Protein AF-A0A7J0D5V8-F1 (afdb_monomer_lite)

Sequence (135 aa):
MSERPVTPGGPWVNAGAFEVRTLMADPIGTIRVRPVSSDVPRRFKDCDGDTWSEYEPGMLRLTECAGDRNQYTGIEDSIEDVQADHGPLTEIRPDVDVRALLADVLEELAEKSWDARSLYDLFRDKARELREESA

pLDDT: mean 78.61, std 13.28, range [45.94, 97.56]

Radius of gyration: 20.03 Å; chains: 1; bounding box: 49×35×50 Å

Organism: Streptomyces microflavus (NCBI:txid1919)

Structure (mmCIF, N/CA/C/O backbone):
data_AF-A0A7J0D5V8-F1
#
_entry.id   AF-A0A7J0D5V8-F1
#
loop_
_atom_site.group_PDB
_atom_site.id
_atom_site.type_symbol
_atom_site.label_atom_id
_atom_site.label_alt_id
_atom_site.label_comp_id
_atom_site.label_asym_id
_atom_site.label_entity_id
_atom_site.label_seq_id
_atom_site.pdbx_PDB_ins_code
_atom_site.Cartn_x
_atom_site.Cartn_y
_atom_site.Cartn_z
_atom_site.occupancy
_atom_site.B_iso_or_equiv
_atom_site.auth_seq_id
_atom_site.auth_comp_id
_atom_site.auth_asym_id
_atom_site.auth_atom_id
_atom_site.pdbx_PDB_model_num
ATOM 1 N N . MET A 1 1 ? -14.516 20.237 14.272 1.00 48.03 1 MET A N 1
ATOM 2 C CA . MET A 1 1 ? -14.170 19.503 13.038 1.00 48.03 1 MET A CA 1
ATOM 3 C C . MET A 1 1 ? -15.294 19.731 12.044 1.00 48.03 1 MET A C 1
ATOM 5 O O . MET A 1 1 ? -16.442 19.685 12.458 1.00 48.03 1 MET A O 1
ATOM 9 N N . SER A 1 2 ? -14.987 20.100 10.800 1.00 45.94 2 SER A N 1
ATOM 10 C CA . SER A 1 2 ? -16.009 20.343 9.774 1.00 45.94 2 SER A CA 1
ATOM 11 C C . SER A 1 2 ? -16.368 19.005 9.135 1.00 45.94 2 SER A C 1
ATOM 13 O O . SER A 1 2 ? -15.508 18.367 8.535 1.00 45.94 2 SER A O 1
ATOM 15 N N . GLU A 1 3 ? -17.610 18.564 9.315 1.00 51.16 3 GLU A N 1
ATOM 16 C CA . GLU A 1 3 ? -18.129 17.344 8.700 1.00 51.16 3 GLU A CA 1
ATOM 17 C C . GLU A 1 3 ? -18.209 17.554 7.184 1.00 51.16 3 GLU A C 1
ATOM 19 O O . GLU A 1 3 ? -19.005 18.359 6.695 1.00 51.16 3 GLU A O 1
ATOM 24 N N . ARG A 1 4 ? -17.338 16.876 6.427 1.00 62.69 4 ARG A N 1
ATOM 25 C CA . ARG A 1 4 ? -17.416 16.857 4.964 1.00 62.69 4 ARG A CA 1
ATOM 26 C C . ARG A 1 4 ? -18.217 15.630 4.526 1.00 62.69 4 ARG A C 1
ATOM 28 O O . ARG A 1 4 ? -17.834 14.517 4.883 1.00 62.69 4 ARG A O 1
ATOM 35 N N . PRO A 1 5 ? -19.301 15.801 3.754 1.00 66.88 5 PRO A N 1
ATOM 36 C CA . PRO A 1 5 ? -20.069 14.672 3.251 1.00 66.88 5 PRO A CA 1
ATOM 37 C C . PRO A 1 5 ? -19.240 13.866 2.241 1.00 66.88 5 PRO A C 1
ATOM 39 O O . PRO A 1 5 ? -18.632 14.432 1.332 1.00 66.88 5 PRO A O 1
ATOM 42 N N . VAL A 1 6 ? -19.231 12.540 2.392 1.00 62.91 6 VAL A N 1
ATOM 43 C CA . VAL A 1 6 ? -18.618 11.614 1.428 1.00 62.91 6 VAL A CA 1
ATOM 44 C C . VAL A 1 6 ? -19.578 11.443 0.251 1.00 62.91 6 VAL A C 1
ATOM 46 O O . VAL A 1 6 ? -20.696 10.960 0.428 1.00 62.91 6 VAL A O 1
ATOM 49 N N . THR A 1 7 ? -19.166 11.845 -0.950 1.00 70.94 7 THR A N 1
ATOM 50 C CA . THR A 1 7 ? -19.984 11.721 -2.165 1.00 70.94 7 THR A CA 1
ATOM 51 C C . THR A 1 7 ? -19.653 10.437 -2.941 1.00 70.94 7 THR A C 1
ATOM 53 O O . THR A 1 7 ? -18.477 10.085 -3.038 1.00 70.94 7 THR A O 1
ATOM 56 N N . PRO A 1 8 ? -20.651 9.729 -3.514 1.00 72.38 8 PRO A N 1
ATOM 57 C CA . PRO A 1 8 ? -20.440 8.575 -4.399 1.00 72.38 8 PRO A CA 1
ATOM 58 C C . PRO A 1 8 ? -19.461 8.868 -5.537 1.00 72.38 8 PRO A C 1
ATOM 60 O O . PRO A 1 8 ? -19.683 9.786 -6.322 1.00 72.38 8 PRO A O 1
ATOM 63 N N . GLY A 1 9 ? -18.370 8.100 -5.625 1.00 67.88 9 GLY A N 1
ATOM 64 C CA . GLY A 1 9 ? -17.306 8.330 -6.610 1.00 67.88 9 GLY A CA 1
ATOM 65 C C . GLY A 1 9 ? -16.507 9.617 -6.388 1.00 67.88 9 GLY A C 1
ATOM 66 O O . GLY A 1 9 ? -15.747 10.020 -7.265 1.00 67.88 9 GLY A O 1
ATOM 67 N N . GLY A 1 10 ? -16.702 10.269 -5.244 1.00 74.19 10 GLY A N 1
ATOM 68 C CA . GLY A 1 10 ? -16.066 11.520 -4.881 1.00 74.19 10 GLY A CA 1
ATOM 69 C C . GLY A 1 10 ? -14.602 11.371 -4.463 1.00 74.19 10 GLY A C 1
ATOM 70 O O . GLY A 1 10 ? -14.053 10.263 -4.412 1.00 74.19 10 GLY A O 1
ATOM 71 N N . PRO A 1 11 ? -13.950 12.504 -4.155 1.00 75.62 11 PRO A N 1
ATOM 72 C CA . PRO A 1 11 ? -12.590 12.503 -3.640 1.00 75.62 11 PRO A CA 1
ATOM 73 C C . PRO A 1 11 ? -12.514 11.783 -2.287 1.00 75.62 11 PRO A C 1
ATOM 75 O O . PRO A 1 11 ? -13.506 11.652 -1.569 1.00 75.62 11 PRO A O 1
ATOM 78 N N . TRP A 1 12 ? -11.311 11.340 -1.930 1.00 76.38 12 TRP A N 1
ATOM 79 C CA . TRP A 1 12 ? -11.021 10.828 -0.595 1.00 76.38 12 TRP A CA 1
ATOM 80 C C . TRP A 1 12 ? -11.319 11.895 0.469 1.00 76.38 12 TRP A C 1
ATOM 82 O O . TRP A 1 12 ? -10.932 13.056 0.330 1.00 76.38 12 TRP A O 1
ATOM 92 N N . VAL A 1 13 ? -12.026 11.499 1.526 1.00 78.19 13 VAL A N 1
ATOM 93 C CA . VAL A 1 13 ? -12.380 12.353 2.662 1.00 78.19 13 VAL A CA 1
ATOM 94 C C . VAL A 1 13 ? -11.592 11.900 3.879 1.00 78.19 13 VAL A C 1
ATOM 96 O O . VAL A 1 13 ? -11.645 10.733 4.255 1.00 78.19 13 VAL A O 1
ATOM 99 N N . ASN A 1 14 ? -10.872 12.826 4.505 1.00 75.88 14 ASN A N 1
ATOM 100 C CA . ASN A 1 14 ? -10.125 12.566 5.729 1.00 75.88 14 ASN A CA 1
ATOM 101 C C . ASN A 1 14 ? -11.083 12.328 6.914 1.00 75.88 14 ASN A C 1
ATOM 103 O O . ASN A 1 14 ? -11.943 13.161 7.205 1.00 75.88 14 ASN A O 1
ATOM 107 N N . ALA A 1 15 ? -10.910 11.191 7.583 1.00 74.56 15 ALA A N 1
ATOM 108 C CA . ALA A 1 15 ? -11.647 10.723 8.752 1.00 74.56 15 ALA A CA 1
ATOM 109 C C . ALA A 1 15 ? -10.684 10.400 9.917 1.00 74.56 15 ALA A C 1
ATOM 111 O O . ALA A 1 15 ? -10.841 9.401 10.618 1.00 74.56 15 ALA A O 1
ATOM 112 N N . GLY A 1 16 ? -9.658 11.233 10.118 1.00 73.56 16 GLY A N 1
ATOM 113 C CA . GLY A 1 16 ? -8.683 11.083 11.201 1.00 73.56 16 GLY A CA 1
ATOM 114 C C . GLY A 1 16 ? -7.439 10.3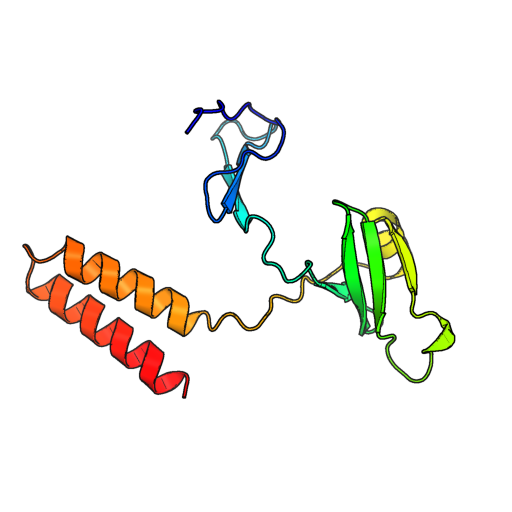21 10.757 1.00 73.56 16 GLY A C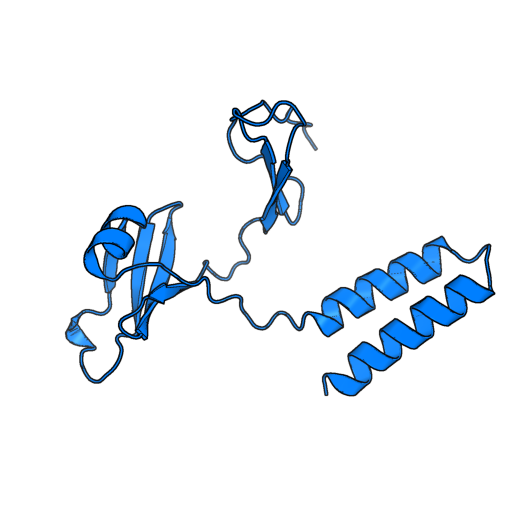 1
ATOM 115 O O . GLY A 1 16 ? -6.636 10.858 10.008 1.00 73.56 16 GLY A O 1
ATOM 116 N N . ALA A 1 17 ? -7.262 9.082 11.223 1.00 62.91 17 ALA A N 1
ATOM 117 C CA . ALA A 1 17 ? -6.143 8.223 10.809 1.00 62.91 17 ALA A CA 1
ATOM 118 C C . ALA A 1 17 ? -6.363 7.565 9.434 1.00 62.91 17 ALA A C 1
ATOM 120 O O . ALA A 1 17 ? -5.474 6.897 8.912 1.00 62.91 17 ALA A O 1
ATOM 121 N N . PHE A 1 18 ? -7.547 7.745 8.841 1.00 70.00 18 PHE A N 1
ATOM 122 C CA . PHE A 1 18 ? -7.939 7.125 7.579 1.00 70.00 18 PHE A CA 1
ATOM 123 C C . PHE A 1 18 ? -8.606 8.121 6.635 1.00 70.00 18 PHE A C 1
ATOM 125 O O . PHE A 1 18 ? -9.302 9.032 7.071 1.00 70.00 18 PHE A O 1
ATOM 132 N N . GLU A 1 19 ? -8.402 7.950 5.338 1.00 76.62 19 GLU A N 1
ATOM 133 C CA . GLU A 1 19 ? -9.215 8.556 4.301 1.00 76.62 19 GLU A CA 1
ATOM 134 C C . GLU A 1 19 ? -10.218 7.537 3.776 1.00 76.62 19 GLU A C 1
ATOM 136 O O . GLU A 1 19 ? -9.903 6.357 3.600 1.00 76.62 19 GLU A O 1
ATOM 141 N N . VAL A 1 20 ? -11.428 8.004 3.484 1.00 81.50 20 VAL A N 1
ATOM 142 C CA . VAL A 1 20 ? -12.522 7.175 2.983 1.00 81.50 20 VAL A CA 1
ATOM 143 C C . VAL A 1 20 ? -13.067 7.709 1.665 1.00 81.50 20 VAL A C 1
ATOM 145 O O . VAL A 1 20 ? -13.162 8.918 1.465 1.00 81.50 20 VAL A O 1
ATOM 148 N N . ARG A 1 21 ? -13.445 6.814 0.751 1.00 81.12 21 ARG A N 1
ATOM 149 C CA . ARG A 1 21 ? -14.230 7.163 -0.444 1.00 81.12 21 ARG A CA 1
ATOM 150 C C . ARG A 1 21 ? -15.230 6.068 -0.774 1.00 81.12 21 ARG A C 1
ATOM 152 O O . ARG A 1 21 ? -14.986 4.899 -0.488 1.00 81.12 21 ARG A O 1
ATOM 159 N N . THR A 1 22 ? -16.313 6.422 -1.447 1.00 78.81 22 THR A N 1
ATOM 160 C CA . THR A 1 22 ? -17.298 5.466 -1.968 1.00 78.81 22 THR A CA 1
ATOM 161 C C . THR A 1 22 ? -17.067 5.218 -3.456 1.00 78.81 22 THR A C 1
ATOM 163 O O . THR A 1 22 ? -16.702 6.124 -4.208 1.00 78.81 22 THR A O 1
ATOM 166 N N . LEU A 1 23 ? -17.250 3.976 -3.904 1.00 70.25 23 LEU A N 1
ATOM 167 C CA . LEU A 1 23 ? -17.157 3.638 -5.325 1.00 70.25 23 LEU A CA 1
ATOM 168 C C . LEU A 1 23 ? -18.441 4.024 -6.061 1.00 70.25 23 LEU A C 1
ATOM 170 O O . LEU A 1 23 ? -19.531 3.664 -5.636 1.00 70.25 23 LEU A O 1
ATOM 174 N N . MET A 1 24 ? -18.304 4.713 -7.197 1.00 59.44 24 MET A N 1
ATOM 175 C CA . MET A 1 24 ? -19.455 5.154 -7.997 1.00 59.44 24 MET A CA 1
ATOM 176 C C . MET A 1 24 ? -20.246 3.982 -8.608 1.00 59.44 24 MET A C 1
ATOM 178 O O . MET A 1 24 ? -21.439 4.105 -8.850 1.00 59.44 24 MET A O 1
ATOM 182 N N . ALA A 1 25 ? -19.577 2.853 -8.864 1.00 62.69 25 ALA A N 1
ATOM 183 C CA . ALA A 1 25 ? -20.137 1.708 -9.585 1.00 62.69 25 ALA A CA 1
ATOM 184 C C . ALA A 1 25 ? -20.827 0.665 -8.689 1.00 62.69 25 ALA A C 1
ATOM 186 O O . ALA A 1 25 ? -21.321 -0.333 -9.208 1.00 62.69 25 ALA A O 1
ATOM 187 N N . ASP A 1 26 ? -20.846 0.862 -7.367 1.00 61.09 26 ASP A N 1
ATOM 188 C CA . ASP A 1 26 ? -21.408 -0.119 -6.443 1.00 61.09 26 ASP A CA 1
ATOM 189 C C . ASP A 1 26 ? -22.705 0.394 -5.789 1.00 61.09 26 ASP A C 1
ATOM 191 O O . ASP A 1 26 ? -22.645 1.288 -4.938 1.00 61.09 26 ASP A O 1
ATOM 195 N N . PRO A 1 27 ? -23.878 -0.170 -6.138 1.00 55.44 27 PRO A N 1
ATOM 196 C CA . PRO A 1 27 ? -25.160 0.229 -5.561 1.00 55.44 27 PRO A CA 1
ATOM 197 C C . PRO A 1 27 ? -25.300 -0.123 -4.070 1.00 55.44 27 PRO A C 1
ATOM 199 O O . PRO A 1 27 ? -26.228 0.361 -3.426 1.00 55.44 27 PRO A O 1
ATOM 202 N N . ILE A 1 28 ? -24.400 -0.942 -3.514 1.00 59.91 28 ILE A N 1
ATOM 203 C CA . ILE A 1 28 ? -24.387 -1.333 -2.096 1.00 59.91 28 ILE A CA 1
ATOM 204 C C . ILE A 1 28 ? -23.606 -0.310 -1.248 1.00 59.91 28 ILE A C 1
ATOM 206 O O . ILE A 1 28 ? -23.778 -0.247 -0.032 1.00 59.91 28 ILE A O 1
ATOM 210 N N . GLY A 1 29 ? -22.798 0.549 -1.884 1.00 62.50 29 GLY A N 1
ATOM 211 C CA . GLY A 1 29 ? -22.059 1.607 -1.199 1.00 62.50 29 GLY A CA 1
ATOM 212 C C . GLY A 1 29 ? -20.735 1.149 -0.590 1.00 62.50 29 GLY A C 1
ATOM 213 O O . GLY A 1 29 ? -20.392 1.593 0.504 1.00 62.50 29 GLY A O 1
ATOM 214 N N . THR A 1 30 ? -19.966 0.294 -1.277 1.00 75.25 30 THR A N 1
ATOM 215 C CA . THR A 1 30 ? -18.629 -0.102 -0.802 1.00 75.25 30 THR A CA 1
ATOM 216 C C . THR A 1 30 ? -17.756 1.120 -0.506 1.00 75.25 30 THR A C 1
ATOM 218 O O . THR A 1 30 ? -17.443 1.933 -1.387 1.00 75.25 30 THR A O 1
ATOM 221 N N . ILE A 1 31 ? -17.335 1.209 0.756 1.00 74.06 31 ILE A N 1
ATOM 222 C CA . ILE A 1 31 ? -16.402 2.209 1.265 1.00 74.06 31 ILE A CA 1
ATOM 223 C C . ILE A 1 31 ? -14.990 1.654 1.102 1.00 74.06 31 ILE A C 1
ATOM 225 O O . ILE A 1 31 ? -14.655 0.599 1.638 1.00 74.06 31 ILE A O 1
ATOM 229 N N . ARG A 1 32 ? -14.140 2.377 0.373 1.00 74.38 32 ARG A N 1
ATOM 230 C CA . ARG A 1 32 ? -12.695 2.164 0.420 1.00 74.38 32 ARG A CA 1
ATOM 231 C C . ARG A 1 32 ? -12.121 3.003 1.544 1.00 74.38 32 ARG A C 1
ATOM 233 O O . ARG A 1 32 ? -12.453 4.179 1.658 1.00 74.38 32 ARG A O 1
ATOM 240 N N . VAL A 1 33 ? -11.246 2.386 2.324 1.00 71.31 33 VAL A N 1
ATOM 241 C CA . VAL A 1 33 ? -10.518 3.012 3.425 1.00 71.31 33 VAL A CA 1
ATOM 242 C C . VAL A 1 33 ? -9.033 2.902 3.104 1.00 71.31 33 VAL A C 1
ATOM 244 O O . VAL A 1 33 ? -8.571 1.836 2.696 1.00 71.31 33 VAL A O 1
ATOM 247 N N . ARG A 1 34 ? -8.287 3.991 3.263 1.00 65.31 34 ARG A N 1
ATOM 248 C CA . ARG A 1 34 ? -6.819 3.983 3.270 1.00 65.31 34 ARG A CA 1
ATOM 249 C C . ARG A 1 34 ? -6.323 4.775 4.476 1.00 65.31 34 ARG A C 1
ATOM 251 O O . ARG A 1 34 ? -7.062 5.637 4.932 1.00 65.31 34 ARG A O 1
ATOM 258 N N . PRO A 1 35 ? -5.129 4.524 5.020 1.00 64.75 35 PRO A N 1
ATOM 259 C CA . PRO A 1 35 ? -4.560 5.395 6.044 1.00 64.75 35 PRO A CA 1
ATOM 260 C C . PRO A 1 35 ? -4.442 6.833 5.512 1.00 64.75 35 PRO A C 1
ATOM 262 O O . PRO A 1 35 ? -4.094 7.024 4.345 1.00 64.75 35 PRO A O 1
ATOM 265 N N . VAL A 1 36 ? -4.724 7.844 6.341 1.00 62.97 36 VAL A N 1
ATOM 266 C CA . VAL A 1 36 ? -4.233 9.205 6.077 1.00 62.97 36 VAL A CA 1
ATOM 267 C C . VAL A 1 36 ? -2.735 9.082 6.187 1.00 62.97 36 VAL A C 1
ATOM 269 O O . VAL A 1 36 ? -2.274 8.763 7.277 1.00 62.97 36 VAL A O 1
ATOM 272 N N . SER A 1 37 ? -2.046 9.236 5.051 1.00 55.03 37 SER A N 1
ATOM 273 C CA . SER A 1 37 ? -0.592 9.352 4.918 1.00 55.03 37 SER A CA 1
ATOM 274 C C . SER A 1 37 ? 0.122 9.153 6.250 1.00 55.03 37 SER A C 1
ATOM 276 O O . SER A 1 37 ? 0.250 10.101 7.025 1.00 55.03 37 SER A O 1
ATOM 278 N N . SER A 1 38 ? 0.583 7.931 6.530 1.00 53.91 38 SER A N 1
ATOM 279 C CA . SER A 1 38 ? 1.683 7.814 7.479 1.00 53.91 38 SER A CA 1
ATOM 280 C C . SER A 1 38 ? 2.780 8.764 6.999 1.00 53.91 38 SER A C 1
ATOM 282 O O . SER A 1 38 ? 2.942 8.937 5.792 1.00 53.91 38 SER A O 1
ATOM 284 N N . ASP A 1 39 ? 3.576 9.344 7.894 1.00 59.97 39 ASP A N 1
ATOM 285 C CA . ASP A 1 39 ? 4.802 10.060 7.492 1.00 59.97 39 ASP A CA 1
ATOM 286 C C . ASP A 1 39 ? 5.739 9.186 6.621 1.00 59.97 39 ASP A C 1
ATOM 288 O O . ASP A 1 39 ? 6.717 9.658 6.047 1.00 59.97 39 ASP A O 1
ATOM 292 N N . VAL A 1 40 ? 5.423 7.893 6.508 1.00 66.38 40 VAL A N 1
ATOM 293 C CA . VAL A 1 40 ? 5.993 6.928 5.582 1.00 66.38 40 VAL A CA 1
ATOM 294 C C . VAL A 1 40 ? 5.195 6.917 4.263 1.00 66.38 40 VAL A C 1
ATOM 296 O O . VAL A 1 40 ? 4.022 6.526 4.270 1.00 66.38 40 VAL A O 1
ATOM 299 N N . PRO A 1 41 ? 5.813 7.292 3.128 1.00 82.38 41 PRO A N 1
ATOM 300 C CA . PRO A 1 41 ? 5.198 7.177 1.809 1.00 82.38 41 PRO A CA 1
ATOM 301 C C . PRO A 1 41 ? 4.853 5.719 1.470 1.00 82.38 41 PRO A C 1
ATOM 303 O O . PRO A 1 41 ? 5.544 4.796 1.910 1.00 82.38 41 PRO A O 1
ATOM 306 N N . ARG A 1 42 ? 3.799 5.493 0.671 1.00 88.12 42 ARG A N 1
ATOM 307 C CA . ARG A 1 42 ? 3.445 4.140 0.199 1.00 88.12 42 ARG A CA 1
ATOM 308 C C . ARG A 1 42 ? 4.583 3.586 -0.645 1.00 88.12 42 ARG A C 1
ATOM 310 O O . ARG A 1 42 ? 5.160 4.308 -1.453 1.00 88.12 42 ARG A O 1
ATOM 317 N N . ARG A 1 43 ? 4.904 2.309 -0.461 1.00 92.75 43 ARG A N 1
ATOM 318 C CA . ARG A 1 43 ? 5.977 1.631 -1.191 1.00 92.75 43 ARG A CA 1
ATOM 319 C C . ARG A 1 43 ? 5.407 0.467 -1.978 1.00 92.75 43 ARG A C 1
ATOM 321 O O . ARG A 1 43 ? 4.464 -0.179 -1.534 1.00 92.75 43 ARG A O 1
ATOM 328 N N . PHE A 1 44 ? 5.989 0.184 -3.130 1.00 95.00 44 PHE A N 1
ATOM 329 C CA . PHE A 1 44 ? 5.565 -0.882 -4.025 1.00 95.00 44 PHE A CA 1
ATOM 330 C C . PHE A 1 44 ? 6.769 -1.659 -4.515 1.00 95.00 44 PHE A C 1
ATOM 332 O O . PHE A 1 44 ? 7.845 -1.092 -4.679 1.00 95.00 44 PHE A O 1
ATOM 339 N N . LYS A 1 45 ? 6.563 -2.944 -4.777 1.00 96.81 45 LYS A N 1
ATOM 340 C CA . LYS A 1 45 ? 7.506 -3.806 -5.472 1.00 96.81 45 LYS A CA 1
ATOM 341 C C . LYS A 1 45 ? 6.908 -4.222 -6.805 1.00 96.81 45 LYS A C 1
ATOM 343 O O . LYS A 1 45 ? 5.745 -4.633 -6.830 1.00 96.81 45 LYS A O 1
ATOM 348 N N . ASP A 1 46 ? 7.664 -4.090 -7.883 1.00 96.50 46 ASP A N 1
ATOM 349 C CA . ASP A 1 46 ? 7.256 -4.599 -9.194 1.00 96.50 46 ASP A CA 1
ATOM 350 C C . ASP A 1 46 ? 7.684 -6.063 -9.399 1.00 96.50 46 ASP A C 1
ATOM 352 O O . ASP A 1 46 ? 8.183 -6.719 -8.475 1.00 96.50 46 ASP A O 1
ATOM 356 N N . CYS A 1 47 ? 7.436 -6.605 -10.596 1.00 95.00 47 CYS A N 1
ATOM 357 C CA . CYS A 1 47 ? 7.767 -7.997 -10.908 1.00 95.00 47 CYS A CA 1
ATOM 358 C C . CYS A 1 47 ? 9.266 -8.233 -11.119 1.00 95.00 47 CYS A C 1
ATOM 360 O O . CYS A 1 47 ? 9.729 -9.359 -10.924 1.00 95.00 47 CYS A O 1
ATOM 362 N N . ASP A 1 48 ? 10.015 -7.193 -11.482 1.00 93.88 48 ASP A N 1
ATOM 363 C CA . ASP A 1 48 ? 11.465 -7.260 -11.673 1.00 93.88 48 ASP A CA 1
ATOM 364 C C . ASP A 1 48 ? 12.215 -7.181 -10.333 1.00 93.88 48 ASP A C 1
ATOM 366 O O . ASP A 1 48 ? 13.392 -7.541 -10.236 1.00 93.88 48 ASP A O 1
ATOM 370 N N . GLY A 1 49 ? 11.499 -6.796 -9.275 1.00 93.75 49 GLY A N 1
ATOM 371 C CA . GLY A 1 49 ? 11.977 -6.716 -7.906 1.00 93.75 49 GLY A CA 1
ATOM 372 C C . GLY A 1 49 ? 12.436 -5.318 -7.504 1.00 93.75 49 GLY A C 1
ATOM 373 O O . GLY A 1 49 ? 12.984 -5.181 -6.404 1.00 93.75 49 GLY A O 1
ATOM 374 N N . ASP A 1 50 ? 12.210 -4.307 -8.341 1.00 96.38 50 ASP A N 1
ATOM 375 C CA . ASP A 1 50 ? 12.514 -2.919 -8.027 1.00 96.38 50 ASP A CA 1
ATOM 376 C C . ASP A 1 50 ? 11.501 -2.381 -7.005 1.00 96.38 50 ASP A C 1
ATOM 378 O O . ASP A 1 50 ? 10.340 -2.802 -6.940 1.00 96.38 50 ASP A O 1
ATOM 382 N N . THR A 1 51 ? 11.953 -1.455 -6.158 1.00 96.00 51 THR A N 1
ATOM 383 C CA . THR A 1 51 ? 11.117 -0.816 -5.140 1.00 96.00 51 THR A CA 1
ATOM 384 C C . THR A 1 51 ? 10.848 0.638 -5.477 1.00 96.00 51 THR A C 1
ATOM 386 O O . THR A 1 51 ? 11.755 1.472 -5.549 1.00 96.00 51 THR A O 1
ATOM 389 N N . TRP A 1 52 ? 9.567 0.962 -5.546 1.00 96.94 52 TRP A N 1
ATOM 390 C CA . TRP A 1 52 ? 9.030 2.273 -5.865 1.00 96.94 52 TRP A CA 1
ATOM 391 C C . TRP A 1 52 ? 8.378 2.898 -4.632 1.00 96.94 52 TRP A C 1
ATOM 393 O O . TRP A 1 52 ? 7.797 2.188 -3.813 1.00 96.94 52 TRP A O 1
ATOM 403 N N . SER A 1 53 ? 8.452 4.218 -4.487 1.00 94.94 53 SER A N 1
ATOM 404 C CA . SER A 1 53 ? 7.792 4.956 -3.403 1.00 94.94 53 SER A CA 1
ATOM 405 C C . SER A 1 53 ? 6.900 6.058 -3.971 1.00 94.94 53 SER A C 1
ATOM 407 O O . SER A 1 53 ? 7.335 6.820 -4.831 1.00 94.94 53 SER A O 1
ATOM 409 N N . GLU A 1 54 ? 5.660 6.149 -3.499 1.00 93.38 54 GLU A N 1
ATOM 410 C CA . GLU A 1 54 ? 4.699 7.176 -3.910 1.00 93.38 54 GLU A CA 1
ATOM 411 C C . GLU A 1 54 ? 5.079 8.521 -3.288 1.00 93.38 54 GLU A C 1
ATOM 413 O O . GLU A 1 54 ? 5.078 8.649 -2.066 1.00 93.38 54 GLU A O 1
ATOM 418 N N . TYR A 1 55 ? 5.426 9.515 -4.107 1.00 89.62 55 TYR A N 1
ATOM 419 C CA . TYR A 1 55 ? 5.819 10.851 -3.628 1.00 89.62 55 TYR A CA 1
ATOM 420 C C . TYR A 1 55 ? 4.715 11.897 -3.829 1.00 89.62 55 TYR A C 1
ATOM 422 O O . TYR A 1 55 ? 4.652 12.878 -3.091 1.00 89.62 55 TYR A O 1
ATOM 430 N N . GLU A 1 56 ? 3.812 11.650 -4.775 1.00 86.88 56 GLU A N 1
ATOM 431 C CA . GLU A 1 56 ? 2.544 12.349 -4.962 1.00 86.88 56 GLU A CA 1
ATOM 432 C C . GLU A 1 56 ? 1.462 11.312 -5.294 1.00 86.88 56 GLU A C 1
ATOM 434 O O . GLU A 1 56 ? 1.794 10.236 -5.791 1.00 86.88 56 GLU A O 1
ATOM 439 N N . PRO A 1 57 ? 0.171 11.583 -5.034 1.00 84.12 57 PRO A N 1
ATOM 440 C CA . PRO A 1 57 ? -0.890 10.622 -5.321 1.00 84.12 57 PRO A CA 1
ATOM 441 C C . PRO A 1 57 ? -0.873 10.149 -6.785 1.00 84.12 57 PRO A C 1
ATOM 443 O O . PRO A 1 57 ? -1.144 10.936 -7.688 1.00 84.12 57 PRO A O 1
ATOM 446 N N . GLY A 1 58 ? -0.606 8.859 -7.004 1.00 85.81 58 GLY A N 1
ATOM 447 C CA . GLY A 1 58 ? -0.504 8.250 -8.335 1.00 85.81 58 GLY A CA 1
ATOM 448 C C . GLY A 1 58 ? 0.874 8.330 -9.002 1.00 85.81 58 GLY A C 1
ATOM 449 O O . GLY A 1 58 ? 1.044 7.746 -10.067 1.00 85.81 58 GLY A O 1
ATOM 450 N N . MET A 1 59 ? 1.854 8.994 -8.380 1.00 94.69 59 MET A N 1
ATOM 451 C CA . MET A 1 59 ? 3.205 9.175 -8.918 1.00 94.69 59 MET A CA 1
ATOM 452 C C . MET A 1 59 ? 4.238 8.429 -8.077 1.00 94.69 59 MET A C 1
ATOM 454 O O . MET A 1 59 ? 4.331 8.616 -6.859 1.00 94.69 59 MET A O 1
ATOM 458 N N . LEU A 1 60 ? 5.041 7.598 -8.734 1.00 95.94 60 LEU A N 1
ATOM 459 C CA . LEU A 1 60 ? 6.046 6.747 -8.117 1.00 95.94 60 LEU A CA 1
ATOM 460 C C . LEU A 1 60 ? 7.455 7.228 -8.438 1.00 95.94 60 LEU A C 1
ATOM 462 O O . LEU A 1 60 ? 7.749 7.634 -9.555 1.00 95.94 60 LEU A O 1
ATOM 466 N N . ARG A 1 61 ? 8.352 7.120 -7.459 1.00 97.25 61 ARG A N 1
ATOM 467 C CA . ARG A 1 61 ? 9.792 7.294 -7.641 1.00 97.25 61 ARG A CA 1
ATOM 468 C C . ARG A 1 61 ? 10.505 5.977 -7.370 1.00 97.25 61 ARG A C 1
ATOM 470 O O . ARG A 1 61 ? 10.291 5.372 -6.317 1.00 97.25 61 ARG A O 1
ATOM 477 N N . LEU A 1 62 ? 11.379 5.560 -8.278 1.00 96.69 62 LEU A N 1
ATOM 478 C CA . LEU A 1 62 ? 12.231 4.389 -8.115 1.00 96.69 62 LEU A CA 1
ATOM 479 C C . LEU A 1 62 ? 13.237 4.644 -6.991 1.00 96.69 62 LEU A C 1
ATOM 481 O O . LEU A 1 62 ? 14.085 5.530 -7.084 1.00 96.69 62 LEU A O 1
ATOM 485 N N . THR A 1 63 ? 13.129 3.888 -5.904 1.00 95.06 63 THR A N 1
ATOM 486 C CA . THR A 1 63 ? 13.951 4.061 -4.693 1.00 95.06 63 THR A CA 1
ATOM 487 C C . THR A 1 63 ? 15.001 2.977 -4.503 1.00 95.06 63 THR A C 1
ATOM 489 O O . THR A 1 63 ? 15.982 3.207 -3.802 1.00 95.06 63 THR A O 1
ATOM 492 N N . GLU A 1 64 ? 14.821 1.821 -5.137 1.00 94.88 64 GLU A N 1
ATOM 493 C CA . GLU A 1 64 ? 15.765 0.707 -5.097 1.00 94.88 64 GLU A CA 1
ATOM 494 C C . GLU A 1 64 ? 15.608 -0.114 -6.376 1.00 94.88 64 GLU A C 1
ATOM 496 O O . GLU A 1 64 ? 14.486 -0.453 -6.737 1.00 94.88 64 GLU A O 1
ATOM 501 N N . CYS A 1 65 ? 16.706 -0.438 -7.054 1.00 94.62 65 CYS A N 1
ATOM 502 C CA . CYS A 1 65 ? 16.693 -1.367 -8.184 1.00 94.62 65 CYS A CA 1
ATOM 503 C C . CYS A 1 65 ? 17.099 -2.767 -7.717 1.00 94.62 65 CYS A C 1
ATOM 505 O O . CYS A 1 65 ? 18.039 -2.920 -6.937 1.00 94.62 65 CYS A O 1
ATOM 507 N N . ALA A 1 66 ? 16.467 -3.802 -8.253 1.00 90.31 66 ALA A N 1
ATOM 508 C CA . ALA A 1 66 ? 16.926 -5.169 -8.140 1.00 90.31 66 ALA A CA 1
ATOM 509 C C . ALA A 1 66 ? 18.244 -5.357 -8.914 1.00 90.31 66 ALA A C 1
ATOM 511 O O . ALA A 1 66 ? 18.335 -5.180 -10.140 1.00 90.31 66 ALA A O 1
ATOM 512 N N . GLY A 1 67 ? 19.277 -5.765 -8.172 1.00 84.81 67 GLY A N 1
ATOM 513 C CA . GLY A 1 67 ? 20.639 -5.974 -8.667 1.00 84.81 67 GLY A CA 1
ATOM 514 C C . GLY A 1 67 ? 21.498 -4.705 -8.627 1.00 84.81 67 GLY A C 1
ATOM 515 O O . GLY A 1 67 ? 21.175 -3.736 -7.955 1.00 84.81 67 GLY A O 1
ATOM 516 N N . ASP A 1 68 ? 22.600 -4.687 -9.378 1.00 81.06 68 ASP A N 1
ATOM 517 C CA . ASP A 1 68 ? 23.595 -3.598 -9.322 1.00 81.06 68 ASP A CA 1
ATOM 518 C C . ASP A 1 68 ? 23.241 -2.377 -10.202 1.00 81.06 68 ASP A C 1
ATOM 520 O O . ASP A 1 68 ? 24.110 -1.607 -10.609 1.00 81.06 68 ASP A O 1
ATOM 524 N N . ARG A 1 69 ? 21.956 -2.179 -10.524 1.00 82.62 69 ARG A N 1
ATOM 525 C CA . ARG A 1 69 ? 21.465 -1.162 -11.477 1.00 82.62 69 ARG A CA 1
ATOM 526 C C . ARG A 1 69 ? 21.111 0.181 -10.821 1.00 82.62 69 ARG A C 1
ATOM 528 O O . ARG A 1 69 ? 20.231 0.898 -11.287 1.00 82.62 69 ARG A O 1
ATOM 535 N N . ASN A 1 70 ? 21.842 0.570 -9.779 1.00 83.25 70 ASN A N 1
ATOM 536 C CA . ASN A 1 70 ? 21.561 1.769 -8.975 1.00 83.25 70 ASN A CA 1
ATOM 537 C C . ASN A 1 70 ? 21.646 3.104 -9.746 1.00 83.25 70 ASN A C 1
ATOM 539 O O . ASN A 1 70 ? 21.283 4.148 -9.206 1.00 83.25 70 ASN A O 1
ATOM 543 N N . GLN A 1 71 ? 22.100 3.116 -11.003 1.00 88.69 71 GLN A N 1
ATOM 544 C CA . GLN A 1 71 ? 22.071 4.330 -11.826 1.00 88.69 71 GLN A CA 1
ATOM 545 C C . GLN A 1 71 ? 20.654 4.820 -12.181 1.00 88.69 71 GLN A C 1
ATOM 547 O O . GLN A 1 71 ? 20.514 5.968 -12.589 1.00 88.69 71 GLN A O 1
ATOM 552 N N . TYR A 1 72 ? 19.628 3.970 -12.059 1.00 87.94 72 TYR A N 1
ATOM 553 C CA . TYR A 1 72 ? 18.240 4.310 -12.404 1.00 87.94 72 TYR A CA 1
ATOM 554 C C . TYR A 1 72 ? 17.425 4.812 -11.203 1.00 87.94 72 TYR A C 1
ATOM 556 O O . TYR A 1 72 ? 16.313 5.310 -11.367 1.00 87.94 72 TYR A O 1
ATOM 564 N N . THR A 1 73 ? 17.979 4.729 -9.990 1.00 93.94 73 THR A N 1
ATOM 565 C CA . THR A 1 73 ? 17.336 5.253 -8.780 1.00 93.94 73 THR A CA 1
ATOM 566 C C . THR A 1 73 ? 17.024 6.744 -8.933 1.00 93.94 73 THR A C 1
ATOM 568 O O . THR A 1 73 ? 17.878 7.527 -9.345 1.00 93.94 73 THR A O 1
ATOM 571 N N . GLY A 1 74 ? 15.806 7.143 -8.573 1.00 94.62 74 GLY A N 1
ATOM 572 C CA . GLY A 1 74 ? 15.305 8.509 -8.710 1.00 94.62 74 GLY A CA 1
ATOM 573 C C . GLY A 1 74 ? 14.472 8.769 -9.964 1.00 94.62 74 GLY A C 1
ATOM 574 O O . GLY A 1 74 ? 13.925 9.863 -10.063 1.00 94.62 74 GLY A O 1
ATOM 575 N N . ILE A 1 75 ? 14.339 7.803 -10.883 1.00 95.69 75 ILE A N 1
ATOM 576 C CA . ILE A 1 75 ? 13.359 7.887 -11.978 1.00 95.69 75 ILE A CA 1
ATOM 577 C C . ILE A 1 75 ? 11.952 8.022 -11.398 1.00 95.69 75 ILE A C 1
ATOM 579 O O . ILE A 1 75 ? 11.620 7.379 -10.401 1.00 95.69 75 ILE A O 1
ATOM 583 N N . GLU A 1 76 ? 11.150 8.874 -12.022 1.00 97.56 76 GLU A N 1
ATOM 584 C CA . GLU A 1 76 ? 9.776 9.164 -11.634 1.00 97.56 76 GLU A CA 1
ATOM 585 C C . GLU A 1 76 ? 8.841 8.785 -12.769 1.00 97.56 76 GLU A C 1
ATOM 587 O O . GLU A 1 76 ? 9.124 9.110 -13.923 1.00 97.56 76 GLU A O 1
ATOM 592 N N . ASP A 1 77 ? 7.741 8.122 -12.431 1.00 96.81 77 ASP A N 1
ATOM 593 C CA . ASP A 1 77 ? 6.740 7.717 -13.407 1.00 96.81 77 ASP A CA 1
ATOM 594 C C . ASP A 1 77 ? 5.357 7.532 -12.761 1.00 96.81 77 ASP A C 1
ATOM 596 O O . ASP A 1 77 ? 5.221 7.513 -11.531 1.00 96.81 77 ASP A O 1
ATOM 600 N N . SER A 1 78 ? 4.311 7.434 -13.578 1.00 95.56 78 SER A N 1
ATOM 601 C CA . SER A 1 78 ? 2.956 7.160 -13.099 1.00 95.56 78 SER A CA 1
ATOM 602 C C . SER A 1 78 ? 2.800 5.697 -12.666 1.00 95.56 78 SER A C 1
ATOM 604 O O . SER A 1 78 ? 3.495 4.805 -13.152 1.00 95.56 78 SER A O 1
ATOM 606 N N . ILE A 1 79 ? 1.866 5.415 -11.750 1.00 92.94 79 ILE A N 1
ATOM 607 C CA . ILE A 1 79 ? 1.534 4.027 -11.373 1.00 92.94 79 ILE A CA 1
ATOM 608 C C . ILE A 1 79 ? 1.142 3.204 -12.607 1.00 92.94 79 ILE A C 1
ATOM 610 O O . ILE A 1 79 ? 1.499 2.029 -12.694 1.00 92.94 79 ILE A O 1
ATOM 614 N N . GLU A 1 80 ? 0.385 3.799 -13.528 1.00 92.25 80 GLU A N 1
ATOM 615 C CA . GLU A 1 80 ? -0.084 3.139 -14.741 1.00 92.25 80 GLU A CA 1
ATOM 616 C C . GLU A 1 80 ? 1.068 2.760 -15.680 1.00 92.25 80 GLU A C 1
ATOM 618 O O . GLU A 1 80 ? 1.087 1.634 -16.179 1.00 92.25 80 GLU A O 1
ATOM 623 N N . ASP A 1 81 ? 2.034 3.658 -15.877 1.00 95.94 81 ASP A N 1
ATOM 624 C CA . ASP A 1 81 ? 3.185 3.432 -16.758 1.00 95.94 81 ASP A CA 1
ATOM 625 C C . ASP A 1 81 ? 4.148 2.399 -16.153 1.00 95.94 81 ASP A C 1
ATOM 627 O O . ASP A 1 81 ? 4.509 1.427 -16.819 1.00 95.94 81 ASP A O 1
ATOM 631 N N . VAL A 1 82 ? 4.434 2.490 -14.845 1.00 96.56 82 VAL A N 1
ATOM 632 C CA . VAL A 1 82 ? 5.217 1.456 -14.141 1.00 96.56 82 VAL A CA 1
ATOM 633 C C . VAL A 1 82 ? 4.546 0.085 -14.266 1.00 96.56 82 VAL A C 1
ATOM 635 O O . VAL A 1 82 ? 5.221 -0.919 -14.483 1.00 96.56 82 VAL A O 1
ATOM 638 N N . GLN A 1 83 ? 3.214 0.011 -14.166 1.00 94.81 83 GLN A N 1
ATOM 639 C CA . GLN A 1 83 ? 2.491 -1.253 -14.334 1.00 94.81 83 GLN A CA 1
ATOM 640 C C . GLN A 1 83 ? 2.540 -1.798 -15.761 1.00 94.81 83 GLN A C 1
ATOM 642 O O . GLN A 1 83 ? 2.552 -3.019 -15.947 1.00 94.81 83 GLN A O 1
ATOM 647 N N . ALA A 1 84 ? 2.524 -0.915 -16.758 1.00 94.19 84 ALA A N 1
ATOM 648 C CA . ALA A 1 84 ? 2.613 -1.296 -18.159 1.00 94.19 84 ALA A CA 1
ATOM 649 C C . ALA A 1 84 ? 3.994 -1.878 -18.495 1.00 94.19 84 ALA A C 1
ATOM 651 O O . ALA A 1 84 ? 4.064 -2.895 -19.190 1.00 94.19 84 ALA A O 1
ATOM 652 N N . ASP A 1 85 ? 5.058 -1.280 -17.954 1.00 95.50 85 ASP A N 1
ATOM 653 C CA . ASP A 1 85 ? 6.440 -1.641 -18.275 1.00 95.50 85 ASP A CA 1
ATOM 654 C C . ASP A 1 85 ? 6.987 -2.783 -17.401 1.00 95.50 85 ASP A C 1
ATOM 656 O O . ASP A 1 85 ? 7.681 -3.667 -17.908 1.00 95.50 85 ASP A O 1
ATOM 660 N N . HIS A 1 86 ? 6.630 -2.812 -16.112 1.00 94.31 86 HIS A N 1
ATOM 661 C CA . HIS A 1 86 ? 7.197 -3.728 -15.107 1.00 94.31 86 HIS A CA 1
ATOM 662 C C . HIS A 1 86 ? 6.187 -4.731 -14.527 1.00 94.31 86 HIS A C 1
ATOM 664 O O . HIS A 1 86 ? 6.521 -5.553 -13.667 1.00 94.31 86 HIS A O 1
ATOM 670 N N . GLY A 1 87 ? 4.935 -4.692 -14.988 1.00 92.88 87 GLY A N 1
ATOM 671 C CA . GLY A 1 87 ? 3.872 -5.585 -14.533 1.00 92.88 87 GLY A CA 1
ATOM 672 C C . GLY A 1 87 ? 3.205 -5.153 -13.217 1.00 92.88 87 GLY A C 1
ATOM 673 O O . GLY A 1 87 ? 3.394 -4.040 -12.728 1.00 92.88 87 GLY A O 1
ATOM 674 N N . PRO A 1 88 ? 2.350 -6.007 -12.624 1.00 94.19 88 PRO A N 1
ATOM 675 C CA . PRO A 1 88 ? 1.554 -5.635 -11.459 1.00 94.19 88 PRO A CA 1
ATOM 676 C C . PRO A 1 88 ? 2.416 -5.251 -10.252 1.00 94.19 88 PRO A C 1
ATOM 678 O O . PRO A 1 88 ? 3.350 -5.959 -9.876 1.00 94.19 88 PRO A O 1
ATOM 681 N N . LEU A 1 89 ? 2.024 -4.163 -9.590 1.00 94.69 89 LEU A N 1
ATOM 682 C CA . LEU A 1 89 ? 2.683 -3.673 -8.385 1.00 94.69 89 LEU A CA 1
ATOM 683 C C . LEU A 1 89 ? 2.104 -4.317 -7.125 1.00 94.69 89 LEU A C 1
ATOM 685 O O . LEU A 1 89 ? 0.887 -4.352 -6.925 1.00 94.69 89 LEU A O 1
ATOM 689 N N . THR A 1 90 ? 2.989 -4.756 -6.236 1.00 93.62 90 THR A N 1
ATOM 690 C CA . THR A 1 90 ? 2.645 -5.252 -4.901 1.00 93.62 90 THR A CA 1
ATOM 691 C C . THR A 1 90 ? 2.981 -4.195 -3.860 1.00 93.62 90 THR A C 1
ATOM 693 O O . THR A 1 90 ? 4.140 -3.828 -3.698 1.00 93.62 90 THR A O 1
ATOM 696 N N . GLU A 1 91 ? 1.983 -3.695 -3.134 1.00 91.44 91 GLU A N 1
ATOM 697 C CA . GLU A 1 91 ? 2.204 -2.702 -2.077 1.00 91.44 91 GLU A CA 1
ATOM 698 C C . GLU A 1 91 ? 2.981 -3.316 -0.900 1.00 91.44 91 GLU A C 1
ATOM 700 O O . GLU A 1 91 ? 2.508 -4.245 -0.241 1.00 91.44 91 GLU A O 1
ATOM 705 N N . ILE A 1 92 ? 4.169 -2.771 -0.628 1.00 87.62 92 ILE A N 1
ATOM 706 C CA . ILE A 1 92 ? 4.967 -3.065 0.559 1.00 87.62 92 ILE A CA 1
ATOM 707 C C . ILE A 1 92 ? 4.336 -2.283 1.700 1.00 87.62 92 ILE A C 1
ATOM 709 O O . ILE A 1 92 ? 4.530 -1.073 1.847 1.00 87.62 92 ILE A O 1
ATOM 713 N N . ARG A 1 93 ? 3.568 -2.982 2.525 1.00 77.00 93 ARG A N 1
ATOM 714 C CA . ARG A 1 93 ? 3.148 -2.415 3.797 1.00 77.00 93 ARG A CA 1
ATOM 715 C C . ARG A 1 93 ? 4.371 -2.424 4.710 1.00 77.00 93 ARG A C 1
ATOM 717 O O . ARG A 1 93 ? 5.051 -3.450 4.749 1.00 77.00 93 ARG A O 1
ATOM 724 N N . PRO A 1 94 ? 4.685 -1.321 5.418 1.00 64.56 94 PRO A N 1
ATOM 725 C CA . PRO A 1 94 ? 5.588 -1.440 6.553 1.00 64.56 94 PRO A CA 1
ATOM 726 C C . PRO A 1 94 ? 5.055 -2.576 7.428 1.00 64.56 94 PRO A C 1
ATOM 728 O O . PRO A 1 94 ? 3.833 -2.751 7.485 1.00 64.56 94 PRO A O 1
ATOM 731 N N . ASP A 1 95 ? 5.947 -3.345 8.054 1.00 56.31 95 ASP A N 1
ATOM 732 C CA . ASP A 1 95 ? 5.590 -4.307 9.100 1.00 56.31 95 ASP A CA 1
ATOM 733 C C . ASP A 1 95 ? 4.988 -3.526 10.274 1.00 56.31 95 ASP A C 1
ATOM 735 O O . ASP A 1 95 ? 5.588 -3.312 11.323 1.00 56.31 95 ASP A O 1
ATOM 739 N N . VAL A 1 96 ? 3.779 -3.017 10.071 1.00 55.84 96 VAL A N 1
ATOM 740 C CA . VAL A 1 96 ? 2.858 -2.747 11.140 1.00 55.84 96 VAL A CA 1
ATOM 741 C C . VAL A 1 96 ? 2.557 -4.134 11.633 1.00 55.84 96 VAL A C 1
ATOM 743 O O . VAL A 1 96 ? 1.948 -4.916 10.903 1.00 55.84 96 VAL A O 1
ATOM 746 N N . ASP A 1 97 ? 3.076 -4.454 12.810 1.00 64.62 97 ASP A N 1
ATOM 747 C CA . ASP A 1 97 ? 2.813 -5.723 13.451 1.00 64.62 97 ASP A CA 1
ATOM 748 C C . ASP A 1 97 ? 1.290 -5.879 13.550 1.00 64.62 97 ASP A C 1
ATOM 750 O O . ASP A 1 97 ? 0.614 -5.296 14.400 1.00 64.62 97 ASP A O 1
ATOM 754 N N . VAL A 1 98 ? 0.728 -6.612 12.587 1.00 63.88 98 VAL A N 1
ATOM 755 C CA . VAL A 1 98 ? -0.715 -6.794 12.434 1.00 63.88 98 VAL A CA 1
ATOM 756 C C . VAL A 1 98 ? -1.268 -7.450 13.695 1.00 63.88 98 VAL A C 1
ATOM 758 O O . VAL A 1 98 ? -2.426 -7.230 14.043 1.00 63.88 98 VAL A O 1
ATOM 761 N N . ARG A 1 99 ? -0.431 -8.210 14.411 1.00 65.94 99 ARG A N 1
ATOM 762 C CA . ARG A 1 99 ? -0.773 -8.826 15.687 1.00 65.94 99 ARG A CA 1
ATOM 763 C C . ARG A 1 99 ? -0.831 -7.788 16.801 1.00 65.94 99 ARG A C 1
ATOM 765 O O . ARG A 1 99 ? -1.776 -7.841 17.577 1.00 65.94 99 ARG A O 1
ATOM 772 N N . ALA A 1 100 ? 0.078 -6.813 16.833 1.00 66.31 100 ALA A N 1
ATOM 773 C CA . ALA A 1 100 ? 0.000 -5.690 17.770 1.00 66.31 100 ALA A CA 1
ATOM 774 C C . ALA A 1 100 ? -1.262 -4.841 17.540 1.00 66.31 100 ALA A C 1
ATOM 776 O O . ALA A 1 100 ? -2.003 -4.584 18.484 1.00 66.31 100 ALA A O 1
ATOM 777 N N . LEU A 1 101 ? -1.582 -4.503 16.284 1.00 72.12 101 LEU A N 1
ATOM 778 C CA . LEU A 1 101 ? -2.834 -3.804 15.962 1.00 72.12 101 LEU A CA 1
ATOM 779 C C . LEU A 1 101 ? -4.074 -4.613 16.360 1.00 72.12 101 LEU A C 1
ATOM 781 O O . LEU A 1 101 ? -5.039 -4.065 16.890 1.00 72.12 101 LEU A O 1
ATOM 785 N N . LEU A 1 102 ? -4.073 -5.918 16.083 1.00 76.00 102 LEU A N 1
ATOM 786 C CA . LEU A 1 102 ? -5.186 -6.789 16.444 1.00 76.00 102 LEU A CA 1
ATOM 787 C C . LEU A 1 102 ? -5.315 -6.924 17.967 1.00 76.00 102 LEU A C 1
ATOM 789 O O . LEU A 1 102 ? -6.434 -6.954 18.475 1.00 76.00 102 LEU A O 1
ATOM 793 N N . ALA A 1 103 ? -4.197 -6.955 18.694 1.00 72.25 103 ALA A N 1
ATOM 794 C CA . ALA A 1 103 ? -4.185 -6.954 20.149 1.00 72.25 103 ALA A CA 1
ATOM 795 C C . ALA A 1 103 ? -4.813 -5.676 20.719 1.00 72.25 103 ALA A C 1
ATOM 797 O O . ALA A 1 103 ? -5.661 -5.767 21.604 1.00 72.25 103 ALA A O 1
ATOM 798 N N . ASP A 1 104 ? -4.474 -4.509 20.170 1.00 75.69 104 ASP A N 1
ATOM 799 C CA . ASP A 1 104 ? -5.038 -3.228 20.609 1.00 75.69 104 ASP A CA 1
ATOM 800 C C . ASP A 1 104 ? -6.561 -3.175 20.394 1.00 75.69 104 ASP A C 1
ATOM 802 O O . ASP A 1 104 ? -7.313 -2.779 21.284 1.00 75.69 104 ASP A O 1
ATOM 806 N N . VAL A 1 105 ? -7.042 -3.661 19.243 1.00 81.06 105 VAL A N 1
ATOM 807 C CA . VAL A 1 105 ? -8.486 -3.750 18.952 1.00 81.06 105 VAL A CA 1
ATOM 808 C C . VAL A 1 105 ? -9.196 -4.710 19.912 1.00 81.06 105 VAL A C 1
ATOM 810 O O . VAL A 1 105 ? -10.317 -4.440 20.346 1.00 81.06 105 VAL A O 1
ATOM 813 N N . LEU A 1 106 ? -8.569 -5.839 20.251 1.00 75.81 106 LEU A N 1
ATOM 814 C CA . LEU A 1 106 ? -9.134 -6.802 21.196 1.00 75.81 106 LEU A CA 1
ATOM 815 C C . LEU A 1 106 ? -9.188 -6.244 22.625 1.00 75.81 106 LEU A C 1
ATOM 817 O O . LEU A 1 106 ? -10.185 -6.466 23.309 1.00 75.81 106 LEU A O 1
ATOM 821 N N . GLU A 1 107 ? -8.187 -5.480 23.069 1.00 78.12 107 GLU A N 1
ATOM 822 C CA . GLU A 1 107 ? -8.247 -4.769 24.355 1.00 78.12 107 GLU A CA 1
ATOM 823 C C . GLU A 1 107 ? -9.391 -3.747 24.377 1.00 78.12 107 GLU A C 1
ATOM 825 O O . GLU A 1 107 ? -10.180 -3.729 25.322 1.00 78.12 107 GLU A O 1
ATOM 830 N N . GLU A 1 108 ? -9.564 -2.970 23.305 1.00 76.88 108 GLU A N 1
ATOM 831 C CA . GLU A 1 108 ? -10.657 -1.997 23.201 1.00 76.88 108 GLU A CA 1
ATOM 832 C C 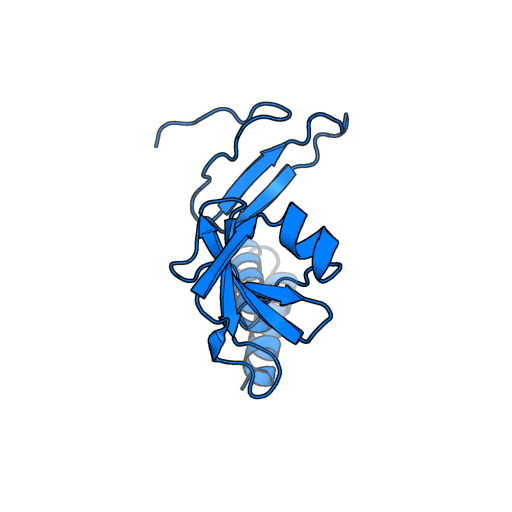. GLU A 1 108 ? -12.042 -2.674 23.235 1.00 76.88 108 GLU A C 1
ATOM 834 O O . GLU A 1 108 ? -12.982 -2.192 23.878 1.00 76.88 108 GLU A O 1
ATOM 839 N N . LEU A 1 109 ? -12.186 -3.824 22.568 1.00 72.12 109 LEU A N 1
ATOM 840 C CA . LEU A 1 109 ? -13.410 -4.626 22.612 1.00 72.12 109 LEU A CA 1
ATOM 841 C C . LEU A 1 109 ? -13.646 -5.245 23.992 1.00 72.12 109 LEU A C 1
ATOM 843 O O . LEU A 1 109 ? -14.799 -5.315 24.427 1.00 72.12 109 LEU A O 1
ATOM 847 N N . ALA A 1 110 ? -12.591 -5.666 24.693 1.00 75.12 110 ALA A N 1
ATOM 848 C CA . ALA A 1 110 ? -12.689 -6.143 26.067 1.00 75.12 110 ALA A CA 1
ATOM 849 C C . ALA A 1 110 ? -13.263 -5.035 26.956 1.00 75.12 110 ALA A C 1
ATOM 851 O O . ALA A 1 110 ? -14.313 -5.219 27.565 1.00 75.12 110 ALA A O 1
ATOM 852 N N . GLU A 1 111 ? -12.664 -3.844 26.950 1.00 76.25 111 GLU A N 1
ATOM 853 C CA . GLU A 1 111 ? -13.124 -2.709 27.760 1.00 76.25 111 GLU A CA 1
ATOM 854 C C . GLU A 1 111 ? -14.58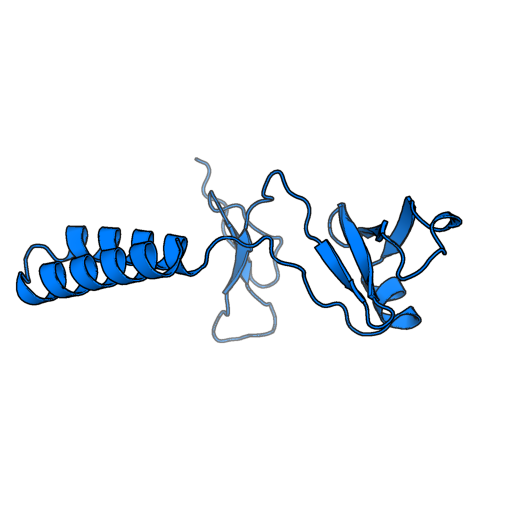5 -2.327 27.490 1.00 76.25 111 GLU A C 1
ATOM 856 O O . GLU A 1 111 ? -15.332 -2.018 28.419 1.00 76.25 111 GLU A O 1
ATOM 861 N N . LYS A 1 112 ? -15.032 -2.424 26.234 1.00 76.12 112 LYS A N 1
ATOM 862 C CA . LYS A 1 112 ? -16.426 -2.163 25.838 1.00 76.12 112 LYS A CA 1
ATOM 863 C C . LYS A 1 112 ? -17.401 -3.291 26.186 1.00 76.12 112 LYS A C 1
ATOM 865 O O . LYS A 1 112 ? -18.607 -3.064 26.162 1.00 76.12 112 LYS A O 1
ATOM 870 N N . SER A 1 113 ? -16.907 -4.486 26.503 1.00 67.12 113 SER A N 1
ATOM 871 C CA . SER A 1 113 ? -17.707 -5.682 26.807 1.00 67.12 113 SER A CA 1
ATOM 872 C C . SER A 1 113 ? -17.651 -6.096 28.282 1.00 67.12 113 SER A C 1
ATOM 874 O O . SER A 1 113 ? -17.991 -7.232 28.612 1.00 67.12 113 SER A O 1
ATOM 876 N N . TRP A 1 114 ? -17.282 -5.177 29.184 1.00 64.50 114 TRP A N 1
ATOM 877 C CA . TRP A 1 114 ? -17.173 -5.422 30.631 1.00 64.50 114 TRP A CA 1
ATOM 878 C C . TRP A 1 114 ? -18.447 -6.014 31.270 1.00 64.50 114 TRP A C 1
ATOM 880 O O . TRP A 1 114 ? -18.355 -6.773 32.238 1.00 64.50 114 TRP A O 1
ATOM 890 N N . ASP A 1 115 ? -19.618 -5.743 30.685 1.00 73.44 115 ASP A N 1
ATOM 891 C CA . ASP A 1 115 ? -20.926 -6.286 31.085 1.00 73.44 115 ASP A CA 1
ATOM 892 C C . ASP A 1 115 ? -21.016 -7.814 30.915 1.00 73.44 115 ASP A C 1
ATOM 894 O O . ASP A 1 115 ? -21.736 -8.504 31.641 1.00 73.44 115 ASP A O 1
ATOM 898 N N . ALA A 1 116 ? -20.258 -8.360 29.964 1.00 73.25 116 ALA A N 1
ATOM 899 C CA . ALA A 1 116 ? -20.167 -9.776 29.656 1.00 73.25 116 ALA A CA 1
ATOM 900 C C . ALA A 1 116 ? -18.774 -10.279 30.041 1.00 73.25 116 ALA A C 1
ATOM 902 O O . ALA A 1 116 ? -17.899 -10.460 29.198 1.00 73.25 116 ALA A O 1
ATOM 903 N N . ARG A 1 117 ? -18.585 -10.536 31.340 1.00 76.06 117 ARG A N 1
ATOM 904 C CA . ARG A 1 117 ? -17.305 -10.940 31.953 1.00 76.06 117 ARG A CA 1
ATOM 905 C C . ARG A 1 117 ? -16.555 -12.039 31.179 1.00 76.06 117 ARG A C 1
ATOM 907 O O . ARG A 1 117 ? -15.342 -11.975 31.052 1.00 76.06 117 ARG A O 1
ATOM 914 N N . SER A 1 118 ? -17.280 -12.994 30.589 1.00 74.31 118 SER A N 1
ATOM 915 C CA . SER A 1 118 ? -16.709 -14.064 29.756 1.00 74.31 118 SER A CA 1
ATOM 916 C C . SER A 1 118 ? -16.118 -13.592 28.419 1.00 74.31 118 SER A C 1
ATOM 918 O O . SER A 1 118 ? -15.197 -14.223 27.914 1.00 74.31 118 SER A O 1
ATOM 920 N N . LEU A 1 119 ? -16.652 -12.523 27.821 1.00 70.56 119 LEU A N 1
ATOM 921 C CA . LEU A 1 119 ? -16.125 -11.917 26.592 1.00 70.56 119 LEU A CA 1
ATOM 922 C C . LEU A 1 119 ? -14.953 -10.982 26.892 1.00 70.56 119 LEU A C 1
ATOM 924 O O . LEU A 1 119 ? -13.972 -10.997 26.155 1.00 70.56 119 LEU A O 1
ATOM 928 N N . TYR A 1 120 ? -15.029 -10.245 28.004 1.00 74.00 120 TYR A N 1
ATOM 929 C CA . TYR A 1 120 ? -13.921 -9.431 28.502 1.00 74.00 120 TYR A CA 1
ATOM 930 C C . TYR A 1 120 ? -12.647 -10.272 28.678 1.00 74.00 120 TYR A C 1
ATOM 932 O O . TYR A 1 120 ? -11.603 -9.940 28.114 1.00 74.00 120 TYR A O 1
ATOM 940 N N .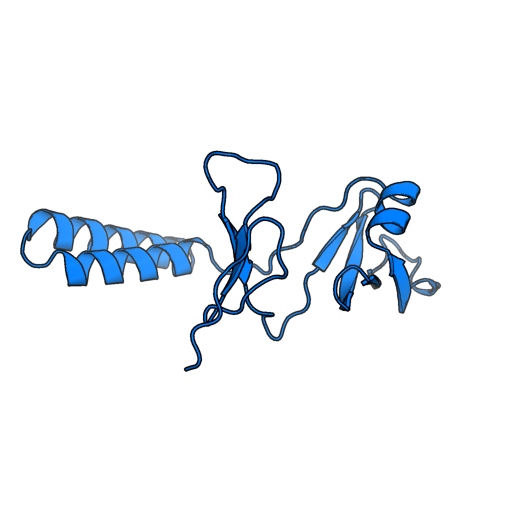 ASP A 1 121 ? -12.747 -11.389 29.408 1.00 81.81 121 ASP A N 1
ATOM 941 C CA . ASP A 1 121 ? -11.600 -12.264 29.675 1.00 81.81 121 ASP A CA 1
ATOM 942 C C . ASP A 1 121 ? -11.058 -12.885 28.373 1.00 81.81 121 ASP A C 1
ATOM 944 O O . ASP A 1 121 ? -9.850 -12.880 28.142 1.00 81.81 121 ASP A O 1
ATOM 948 N N . LEU A 1 122 ? -11.945 -13.324 27.468 1.00 81.81 122 LEU A N 1
ATOM 949 C CA . LEU A 1 122 ? -11.564 -13.915 26.182 1.00 81.81 122 LEU A CA 1
ATOM 950 C C . LEU A 1 122 ? -10.780 -12.943 25.288 1.00 81.81 122 LEU A C 1
ATOM 952 O O . LEU A 1 122 ? -9.751 -13.316 24.723 1.00 81.81 122 LEU A O 1
ATOM 956 N N . PHE A 1 123 ? -11.269 -11.712 25.125 1.00 78.25 123 PHE A N 1
ATOM 957 C CA . PHE A 1 123 ? -10.613 -10.728 24.264 1.00 78.25 123 PHE A CA 1
ATOM 958 C C . PHE A 1 123 ? -9.280 -10.268 24.846 1.00 78.25 123 PHE A C 1
ATOM 960 O O . PHE A 1 123 ? -8.294 -10.169 24.115 1.00 78.25 123 PHE A O 1
ATOM 967 N N . ARG A 1 124 ? -9.216 -10.076 26.166 1.00 81.56 124 ARG A N 1
ATOM 968 C CA . ARG A 1 124 ? -7.980 -9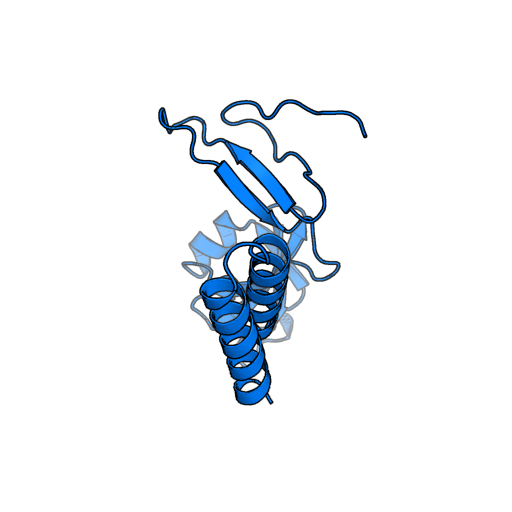.702 26.851 1.00 81.56 124 ARG A CA 1
ATOM 969 C C . ARG A 1 124 ? -6.912 -10.792 26.761 1.00 81.56 124 ARG A C 1
ATOM 971 O O . ARG A 1 124 ? -5.754 -10.486 26.481 1.00 81.56 124 ARG A O 1
ATOM 978 N N . ASP A 1 125 ? -7.286 -12.053 26.969 1.00 82.50 125 ASP A N 1
ATOM 979 C CA . ASP A 1 125 ? -6.347 -13.170 26.852 1.00 82.50 125 ASP A CA 1
ATOM 980 C C . ASP A 1 125 ? -5.812 -13.303 25.420 1.00 82.50 125 ASP A C 1
ATOM 982 O O . ASP A 1 125 ? -4.612 -13.510 25.236 1.00 82.50 125 ASP A O 1
ATOM 986 N N . LYS A 1 126 ? -6.665 -13.095 24.406 1.00 76.19 126 LYS A N 1
ATOM 987 C CA . LYS A 1 126 ? -6.236 -13.120 23.001 1.00 76.19 126 LYS A CA 1
ATOM 988 C C . LYS A 1 126 ? -5.350 -11.943 22.609 1.00 76.19 126 LYS A C 1
ATOM 990 O O . LYS A 1 126 ? -4.408 -12.139 21.846 1.00 76.19 126 LYS A O 1
ATOM 995 N N . ALA A 1 127 ? -5.594 -10.752 23.148 1.00 72.00 127 ALA A N 1
ATOM 996 C CA . ALA A 1 127 ? -4.698 -9.618 22.952 1.00 72.00 127 ALA A CA 1
ATOM 997 C C . ALA A 1 127 ? -3.299 -9.885 23.528 1.00 72.00 127 ALA A C 1
ATOM 999 O O . ALA A 1 127 ? -2.294 -9.581 22.886 1.00 72.00 127 ALA A O 1
ATOM 1000 N N . ARG A 1 128 ? -3.224 -10.502 24.715 1.00 83.50 128 ARG A N 1
ATOM 1001 C CA . ARG A 1 128 ? -1.948 -10.875 25.339 1.00 83.50 128 ARG A CA 1
ATOM 1002 C C . ARG A 1 128 ? -1.190 -11.914 24.512 1.00 83.50 128 ARG A C 1
ATOM 1004 O O . ARG A 1 128 ? -0.013 -11.710 24.241 1.00 83.50 128 ARG A O 1
ATOM 1011 N N . GLU A 1 129 ? -1.864 -12.981 24.085 1.00 80.31 129 GLU A N 1
ATOM 1012 C CA . GLU A 1 129 ? -1.277 -14.041 23.246 1.00 80.31 129 GLU A CA 1
ATOM 1013 C C . GLU A 1 129 ? -0.646 -13.465 21.970 1.00 80.31 129 GLU A C 1
ATOM 1015 O O . GLU A 1 129 ? 0.503 -13.758 21.653 1.00 80.31 129 GLU A O 1
ATOM 1020 N N . LEU A 1 130 ? -1.352 -12.557 21.290 1.00 75.06 130 LEU A N 1
ATOM 1021 C CA . LEU A 1 130 ? -0.851 -11.910 20.076 1.00 75.06 130 LEU A CA 1
ATOM 1022 C C . LEU A 1 130 ? 0.406 -11.062 20.306 1.00 75.06 130 LEU A C 1
ATOM 1024 O O . LEU A 1 130 ? 1.233 -10.974 19.404 1.00 75.06 130 LEU A O 1
ATOM 1028 N N . ARG A 1 131 ? 0.566 -10.454 21.488 1.00 77.88 131 ARG A N 1
ATOM 1029 C CA . ARG A 1 131 ? 1.761 -9.667 21.835 1.00 77.88 131 ARG A CA 1
ATOM 1030 C C . ARG A 1 131 ? 2.946 -10.545 22.235 1.00 77.88 131 ARG A C 1
ATOM 1032 O O . ARG A 1 131 ? 4.082 -10.188 21.948 1.00 77.88 131 ARG A O 1
ATOM 1039 N N . GLU A 1 132 ? 2.694 -11.677 22.888 1.00 79.50 132 GLU A N 1
ATOM 1040 C CA . GLU A 1 132 ? 3.739 -12.622 23.306 1.00 79.50 132 GLU A CA 1
ATOM 1041 C C . GLU A 1 132 ? 4.320 -13.409 22.122 1.00 79.50 132 GLU A C 1
ATOM 1043 O O . GLU A 1 132 ? 5.506 -13.721 22.125 1.00 79.50 132 GLU A O 1
ATOM 1048 N N . GLU A 1 133 ? 3.524 -13.686 21.087 1.00 64.31 133 GLU A N 1
ATOM 1049 C CA . GLU A 1 133 ? 3.995 -14.368 19.873 1.00 64.31 133 GLU A CA 1
ATOM 1050 C C . GLU A 1 133 ? 4.641 -13.437 18.827 1.00 64.31 133 GLU A C 1
ATOM 1052 O O . GLU A 1 133 ? 5.071 -13.909 17.772 1.00 64.31 133 GLU A O 1
ATOM 1057 N N . SER A 1 134 ? 4.658 -12.125 19.070 1.00 56.47 134 SER A N 1
ATOM 1058 C CA . SER A 1 134 ? 5.289 -11.118 18.201 1.00 56.47 134 SER A CA 1
ATOM 1059 C C . SER A 1 134 ? 6.697 -10.694 18.650 1.00 56.47 134 SER A C 1
ATOM 1061 O O . SER A 1 134 ? 7.344 -9.922 17.942 1.00 56.47 134 SER A O 1
ATOM 1063 N N . ALA A 1 135 ? 7.162 -11.166 19.813 1.00 52.00 135 ALA A N 1
ATOM 1064 C CA . ALA A 1 135 ? 8.474 -10.867 20.401 1.00 52.00 135 ALA A CA 1
ATOM 1065 C C . ALA A 1 135 ? 9.525 -11.940 20.067 1.00 52.00 135 ALA A C 1
ATOM 1067 O O . ALA A 1 135 ? 10.712 -11.563 19.930 1.00 52.00 135 ALA A O 1
#

Secondary structure (DSSP, 8-state):
---PPPPBT---EE-SSEEEEE-TT-TT-PEEEEES--SSPPEEE-SS--EEEEEETTEEEEEE-SSS-GGGTT-EEEHHHHHHHH-PPEEE-----HHHHHHHHHHHHHHHTTTSHHHHHHHHHHHHHHHHTT-

Foldseek 3Di:
DDDDDADACDDFDDPDQWTWHFHNPDPVTDIDIDGPDDVAFKWKAFPQGWIWGPPDVQKTFGQGGDDPPCVRGGDIDGPVVCCVVRNDIDIDDPPPVVLQVQLVVLCVVLVVVVVPVVSNVVSNVSSVVSVVVVD